Protein AF-A0A7V4CTG5-F1 (afdb_monomer)

Solvent-accessible surface area (backbone atoms only — not comparable to full-atom values): 8993 Å² total; per-residue (Å²): 130,54,73,69,55,52,51,54,47,40,50,54,53,16,29,73,68,69,75,34,56,62,61,42,52,59,54,33,51,77,73,76,38,92,49,80,84,75,47,52,73,68,54,47,53,51,49,41,56,51,53,52,50,50,43,54,49,50,53,53,48,51,50,53,45,47,56,64,78,38,73,75,51,57,50,43,46,73,67,56,54,50,50,51,48,44,46,39,45,70,71,64,61,44,53,63,57,56,52,41,51,52,48,39,72,73,41,55,76,57,54,81,78,49,54,73,66,45,60,78,67,37,44,54,71,60,53,53,68,68,31,28,40,66,53,47,50,52,51,47,52,53,52,51,52,52,49,56,53,53,52,55,51,52,54,56,66,73,78,105

Foldseek 3Di:
DDLVVLQVLLQVLCCVQPVGCPLVCVLCVVVVHRGSVPDDPVSSVVSNVVSVVVSVVSVVVVVVVCCVVPVVQQAADPVLVVLLCCLQCPVVVHDLLR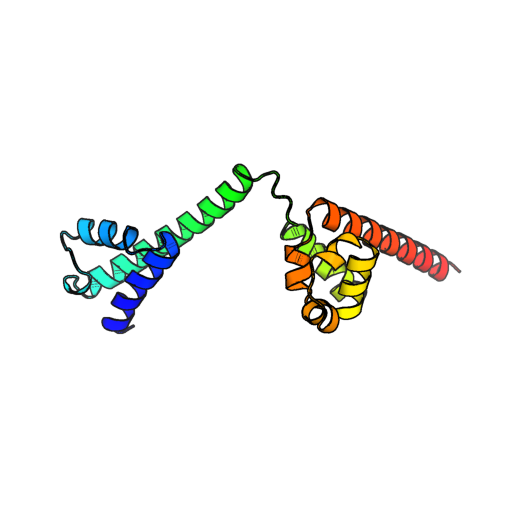SLVLLCVQVVVLVVVDDPVCNVVSVVVVSRRSHTNVSSVSSSVVSVVVVVVVVVVVVVVVVD

Structure (mmCIF, N/CA/C/O backbone):
data_AF-A0A7V4CTG5-F1
#
_entry.id   AF-A0A7V4CTG5-F1
#
loop_
_atom_site.group_PDB
_atom_site.id
_atom_site.type_symbol
_atom_site.label_atom_id
_atom_site.label_alt_id
_atom_site.label_comp_id
_atom_site.label_asym_id
_atom_site.label_entity_id
_atom_site.label_seq_id
_atom_site.pdbx_PDB_ins_code
_atom_site.Cartn_x
_atom_site.Cartn_y
_atom_site.Cartn_z
_atom_site.occupancy
_atom_site.B_iso_or_equiv
_atom_site.auth_seq_id
_atom_site.auth_comp_id
_atom_site.auth_asym_id
_atom_site.auth_atom_id
_atom_site.pdbx_PDB_model_num
ATOM 1 N N . MET A 1 1 ? 0.719 7.060 32.313 1.00 67.12 1 MET A N 1
ATOM 2 C CA . MET A 1 1 ? -0.578 7.492 31.746 1.00 67.12 1 MET A CA 1
ATOM 3 C C . MET A 1 1 ? -1.505 7.846 32.893 1.00 67.12 1 MET A C 1
ATOM 5 O O . MET A 1 1 ? -1.495 7.139 33.888 1.00 67.12 1 MET A O 1
ATOM 9 N N . THR A 1 2 ? -2.289 8.912 32.772 1.00 84.88 2 THR A N 1
ATOM 10 C CA . THR A 1 2 ? -3.343 9.251 33.737 1.00 84.88 2 THR A CA 1
ATOM 11 C C . THR A 1 2 ? -4.587 8.392 33.505 1.00 84.88 2 THR A C 1
ATOM 13 O O . THR A 1 2 ? -4.798 7.874 32.407 1.00 84.88 2 THR A O 1
ATOM 16 N N . ARG A 1 3 ? -5.462 8.273 34.510 1.00 81.88 3 ARG A N 1
ATOM 17 C CA . ARG A 1 3 ? -6.706 7.490 34.414 1.00 81.88 3 ARG A CA 1
ATOM 18 C C . ARG A 1 3 ? -7.575 7.877 33.214 1.00 81.88 3 ARG A C 1
ATOM 20 O O . ARG A 1 3 ? -8.081 7.018 32.494 1.00 81.88 3 ARG A O 1
ATOM 27 N N . LYS A 1 4 ? -7.676 9.183 32.952 1.00 83.75 4 LYS A N 1
ATOM 28 C CA . LYS A 1 4 ? -8.377 9.741 31.789 1.00 83.75 4 LYS A CA 1
ATOM 29 C C . LYS A 1 4 ? -7.743 9.288 30.469 1.00 83.75 4 LYS A C 1
ATOM 31 O O . LYS A 1 4 ? -8.467 8.922 29.551 1.00 83.75 4 LYS A O 1
ATOM 36 N N . GLN A 1 5 ? -6.409 9.255 30.391 1.00 85.69 5 GLN A N 1
ATOM 37 C CA . GLN A 1 5 ? -5.690 8.768 29.209 1.00 85.69 5 GLN A CA 1
ATOM 38 C C . GLN A 1 5 ? -5.926 7.273 28.966 1.00 85.69 5 GLN A C 1
ATOM 40 O O . GLN A 1 5 ? -6.135 6.890 27.820 1.00 85.69 5 GLN A O 1
ATOM 45 N N . ILE A 1 6 ? -5.944 6.447 30.020 1.00 85.25 6 ILE A N 1
ATOM 46 C CA . ILE A 1 6 ? -6.216 5.002 29.904 1.00 85.25 6 ILE A CA 1
ATOM 47 C C . ILE A 1 6 ? -7.643 4.765 29.402 1.00 85.25 6 ILE A C 1
ATOM 49 O O . ILE A 1 6 ? -7.841 3.996 28.466 1.00 85.25 6 ILE A O 1
ATOM 53 N N . ASN A 1 7 ? -8.631 5.476 29.952 1.00 87.75 7 ASN A N 1
ATOM 54 C CA . ASN A 1 7 ? -10.013 5.377 29.480 1.00 87.75 7 ASN A CA 1
ATOM 55 C C . ASN A 1 7 ? -10.145 5.769 28.009 1.00 87.75 7 ASN A C 1
ATOM 57 O O . ASN A 1 7 ? -10.718 5.018 27.226 1.00 87.75 7 ASN A O 1
ATOM 61 N N . SER A 1 8 ? -9.573 6.904 27.602 1.00 88.88 8 SER A N 1
ATOM 62 C CA . SER A 1 8 ? -9.591 7.296 26.191 1.00 88.88 8 SER A CA 1
ATOM 63 C C . SER A 1 8 ? -8.881 6.273 25.299 1.00 88.88 8 SER A C 1
ATOM 65 O O . SER A 1 8 ? -9.372 5.977 24.214 1.00 88.88 8 SER A O 1
ATOM 67 N N . ALA A 1 9 ? -7.764 5.698 25.753 1.00 88.69 9 ALA A N 1
ATOM 68 C CA . ALA A 1 9 ? -7.038 4.677 25.003 1.00 88.69 9 ALA A CA 1
ATOM 69 C C . ALA A 1 9 ? -7.874 3.404 24.793 1.00 88.69 9 ALA A C 1
ATOM 71 O O . ALA A 1 9 ? -7.898 2.885 23.679 1.00 88.69 9 ALA A O 1
ATOM 72 N N . LEU A 1 10 ? -8.611 2.950 25.813 1.00 90.81 10 LEU A N 1
ATOM 73 C CA . LEU A 1 10 ? -9.509 1.793 25.722 1.00 90.81 10 LEU A CA 1
ATOM 74 C C . LEU A 1 10 ? -10.553 1.960 24.606 1.00 90.81 10 LEU A C 1
ATOM 76 O O . LEU A 1 10 ? -10.679 1.087 23.746 1.00 90.81 10 LEU A O 1
ATOM 80 N N . HIS A 1 11 ? -11.244 3.102 24.573 1.00 90.38 11 HIS A N 1
ATOM 81 C CA . HIS A 1 11 ? -12.225 3.405 23.523 1.00 90.38 11 HIS A CA 1
ATOM 82 C C . HIS A 1 11 ? -11.565 3.499 22.140 1.00 90.38 11 HIS A C 1
ATOM 84 O O . HIS A 1 11 ? -12.024 2.892 21.175 1.00 90.38 11 HIS A O 1
ATOM 90 N N . VAL A 1 12 ? -10.430 4.200 22.035 1.00 89.75 12 VAL A N 1
ATOM 91 C CA . VAL A 1 12 ? -9.706 4.355 20.762 1.00 89.75 12 VAL A CA 1
ATOM 92 C C . VAL A 1 12 ? -9.265 3.008 20.189 1.00 89.75 12 VAL A C 1
ATOM 94 O O . VAL A 1 12 ? -9.372 2.795 18.981 1.00 89.75 12 VAL A O 1
ATOM 97 N N . VAL A 1 13 ? -8.750 2.103 21.020 1.00 88.00 13 VAL A N 1
ATOM 98 C CA . VAL A 1 13 ? -8.307 0.778 20.568 1.00 88.00 13 VAL A CA 1
ATOM 99 C C . VAL A 1 13 ? -9.504 -0.072 20.137 1.00 88.00 13 VAL A C 1
ATOM 101 O O . VAL A 1 13 ? -9.434 -0.686 19.074 1.00 88.00 13 VAL A O 1
ATOM 104 N N . SER A 1 14 ? -10.623 -0.042 20.870 1.00 86.69 14 SER A N 1
ATOM 105 C CA . SER A 1 14 ? -11.844 -0.755 20.466 1.00 86.69 14 SER A CA 1
ATOM 106 C C . SER A 1 14 ? -12.379 -0.268 19.122 1.00 86.69 14 SER A C 1
ATOM 108 O O . SER A 1 14 ? -12.617 -1.077 18.225 1.00 86.69 14 SER A O 1
ATOM 110 N N . ILE A 1 15 ? -12.469 1.050 18.930 1.00 87.44 15 ILE A N 1
ATOM 111 C CA . ILE A 1 15 ? -12.929 1.639 17.666 1.00 87.44 15 ILE A CA 1
ATOM 112 C C . ILE A 1 15 ? -11.993 1.249 16.517 1.00 87.44 15 ILE A C 1
ATOM 114 O O . ILE A 1 15 ? -12.451 0.916 15.428 1.00 87.44 15 ILE A O 1
ATOM 118 N N . LYS A 1 16 ? -10.675 1.221 16.743 1.00 83.81 16 LYS A N 1
ATOM 119 C CA . LYS A 1 16 ? -9.715 0.753 15.728 1.00 83.81 16 LYS A CA 1
ATOM 120 C C . LYS A 1 16 ? -9.873 -0.728 15.378 1.00 83.81 16 LYS A C 1
ATOM 122 O O . LYS A 1 16 ? -9.513 -1.117 14.271 1.00 83.81 16 LYS A O 1
ATOM 127 N N . MET A 1 17 ? -10.366 -1.547 16.305 1.00 83.00 17 MET A N 1
ATOM 128 C CA . MET A 1 17 ? -10.598 -2.977 16.093 1.00 83.00 17 MET A CA 1
ATOM 129 C C . MET A 1 17 ? -11.907 -3.261 15.356 1.00 83.00 17 MET A C 1
ATOM 131 O O . MET A 1 17 ? -11.902 -4.033 14.400 1.00 83.00 17 MET A O 1
ATOM 135 N N . CYS A 1 18 ? -13.011 -2.677 15.825 1.00 83.12 18 CYS A N 1
ATOM 136 C CA . CYS A 1 18 ? -14.372 -3.067 15.443 1.00 83.12 18 CYS A CA 1
ATOM 137 C C . CYS A 1 18 ? -15.176 -1.943 14.774 1.00 83.12 18 CYS A C 1
ATOM 139 O O . CYS A 1 18 ? -16.290 -2.182 14.327 1.00 83.12 18 CYS A O 1
ATOM 141 N N . GLY A 1 19 ? -14.636 -0.723 14.70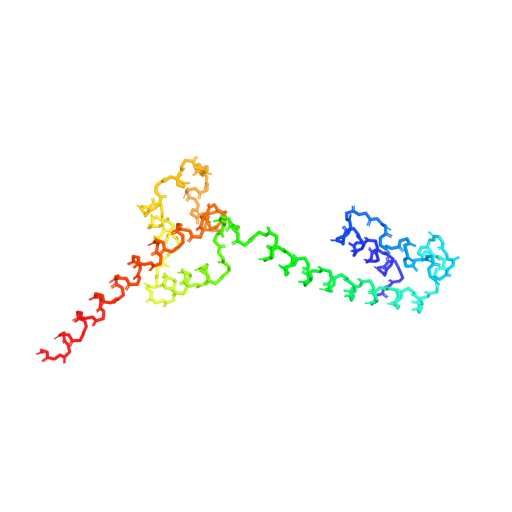5 1.00 83.94 19 GLY A N 1
ATOM 142 C CA . GLY A 1 19 ? -15.369 0.477 14.291 1.00 83.94 19 GLY A CA 1
ATOM 143 C C . GLY A 1 19 ? -16.214 1.099 15.408 1.00 83.94 19 GLY A C 1
ATOM 144 O O . GLY A 1 19 ? -16.716 2.206 15.241 1.00 83.94 19 GLY A O 1
ATOM 145 N N . ASP A 1 20 ? -16.335 0.423 16.553 1.00 89.25 20 ASP A N 1
ATOM 146 C CA . ASP A 1 20 ? -17.141 0.834 17.699 1.00 89.25 20 ASP A CA 1
ATOM 147 C C . ASP A 1 20 ? -16.583 0.299 19.043 1.00 89.25 20 ASP A C 1
ATOM 149 O O . ASP A 1 20 ? -15.494 -0.279 19.126 1.00 89.25 20 ASP A O 1
ATOM 153 N N . ASP A 1 21 ? -17.348 0.480 20.122 1.00 88.69 21 ASP A N 1
ATOM 154 C CA . ASP A 1 21 ? -17.005 0.022 21.476 1.00 88.69 21 ASP A CA 1
ATOM 155 C C . ASP A 1 21 ? -17.356 -1.454 21.760 1.00 88.69 21 ASP A C 1
ATOM 157 O O . ASP A 1 21 ? -17.370 -1.879 22.915 1.00 88.69 21 ASP A O 1
ATOM 161 N N . THR A 1 22 ? -17.664 -2.272 20.753 1.00 89.00 22 THR A N 1
ATOM 162 C CA . THR A 1 22 ? -18.110 -3.659 20.971 1.00 89.00 22 THR A CA 1
ATOM 163 C C . THR A 1 22 ? -17.029 -4.528 21.620 1.00 89.00 22 THR A C 1
ATOM 165 O O . THR A 1 22 ? -17.321 -5.251 22.576 1.00 89.00 22 THR A O 1
ATOM 168 N N . ALA A 1 23 ? -15.769 -4.414 21.187 1.00 87.00 23 ALA A N 1
ATOM 169 C CA . ALA A 1 23 ? -14.661 -5.144 21.810 1.00 87.00 23 ALA A CA 1
ATOM 170 C C . ALA A 1 23 ? -14.439 -4.712 23.268 1.00 87.00 23 ALA A C 1
ATOM 172 O O . ALA A 1 23 ? -14.254 -5.554 24.150 1.00 87.00 23 ALA A O 1
ATOM 173 N N . LEU A 1 24 ? -14.524 -3.407 23.541 1.00 90.88 24 LEU A N 1
ATOM 174 C CA . LEU A 1 24 ? -14.434 -2.875 24.897 1.00 90.88 24 LEU A CA 1
ATOM 175 C C . LEU A 1 24 ? -15.598 -3.337 25.780 1.00 90.88 24 LEU A C 1
ATOM 177 O O . LEU A 1 24 ? -15.364 -3.737 26.916 1.00 90.88 24 LEU A O 1
ATOM 181 N N . ARG A 1 25 ? -16.836 -3.350 25.275 1.00 89.69 25 ARG A N 1
ATOM 182 C CA . ARG A 1 25 ? -18.003 -3.865 26.012 1.00 89.69 25 ARG A CA 1
ATOM 183 C C . ARG A 1 25 ? -17.824 -5.324 26.420 1.00 89.69 25 ARG A C 1
ATOM 185 O O . ARG A 1 25 ? -18.080 -5.666 27.572 1.00 89.69 25 ARG A O 1
ATOM 192 N N . GLY A 1 26 ? -17.320 -6.161 25.513 1.00 88.12 26 GLY A N 1
ATOM 193 C CA . GLY A 1 26 ? -16.985 -7.551 25.829 1.00 88.12 26 GLY A CA 1
ATOM 194 C C . GLY A 1 26 ? -15.935 -7.659 26.938 1.00 88.12 26 GLY A C 1
ATOM 195 O O . GLY A 1 26 ? -16.059 -8.490 27.835 1.00 88.12 26 GLY A O 1
ATOM 196 N N . MET A 1 27 ? -14.931 -6.780 26.928 1.00 88.94 27 MET A N 1
ATOM 197 C CA . MET A 1 27 ? -13.918 -6.722 27.981 1.00 88.94 27 MET A CA 1
ATOM 198 C C . MET A 1 27 ? -14.478 -6.246 29.323 1.00 88.94 27 MET A C 1
ATOM 200 O O . MET A 1 27 ? -14.192 -6.862 30.344 1.00 88.94 27 MET A O 1
ATOM 204 N N . LEU A 1 28 ? -15.307 -5.203 29.337 1.00 90.56 28 LEU A N 1
ATOM 205 C CA . LEU A 1 28 ? -15.958 -4.696 30.548 1.00 90.56 28 LEU A CA 1
ATOM 206 C C . LEU A 1 28 ? -16.864 -5.753 31.190 1.00 90.56 28 LEU A C 1
ATOM 208 O O . LEU A 1 28 ? -16.832 -5.932 32.408 1.00 90.56 28 LEU A O 1
ATOM 212 N N . SER A 1 29 ? -17.572 -6.535 30.370 1.00 90.44 29 SER A N 1
ATOM 213 C CA . SER A 1 29 ? -18.403 -7.643 30.844 1.00 90.44 29 SER A CA 1
ATOM 214 C C . SER A 1 29 ? -17.604 -8.716 31.591 1.00 90.44 29 SER A C 1
ATOM 216 O O . SER A 1 29 ? -18.137 -9.282 32.542 1.00 90.44 29 SER A O 1
ATOM 218 N N . LYS A 1 30 ? -16.330 -8.968 31.243 1.00 89.50 30 LYS A N 1
ATOM 219 C CA . LYS A 1 30 ? -15.463 -9.900 31.999 1.00 89.50 30 LYS A CA 1
ATOM 220 C C . LYS A 1 30 ? -15.190 -9.432 33.426 1.00 89.50 30 LYS A C 1
ATOM 222 O O . LYS A 1 30 ? -14.952 -10.254 34.303 1.00 89.50 30 LYS A O 1
ATOM 227 N N . TYR A 1 31 ? -15.214 -8.122 33.643 1.00 87.06 31 TYR A N 1
ATOM 228 C CA . TYR A 1 31 ? -15.065 -7.503 34.956 1.00 87.06 31 TYR A CA 1
ATOM 229 C C . TYR A 1 31 ? -16.420 -7.241 35.634 1.00 87.06 31 TYR A C 1
ATOM 231 O O . TYR A 1 31 ? -16.452 -6.657 36.712 1.00 87.06 31 TYR A O 1
ATOM 239 N N . GLY A 1 32 ? -17.539 -7.653 35.022 1.00 90.38 32 GLY A N 1
ATOM 240 C CA . GLY A 1 32 ? -18.885 -7.442 35.562 1.00 90.38 32 GLY A CA 1
ATOM 241 C C . GLY A 1 32 ? -19.334 -5.978 35.576 1.00 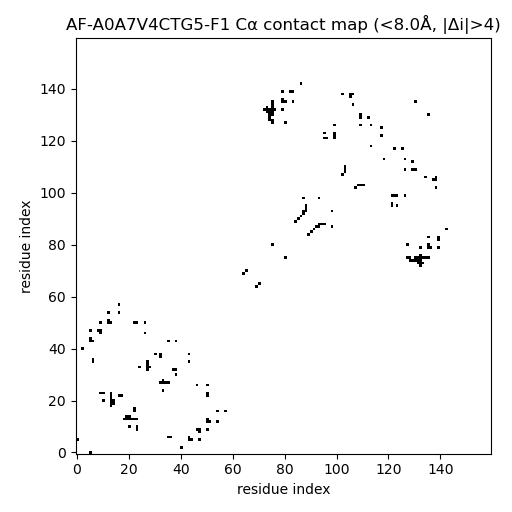90.38 32 GLY A C 1
ATOM 242 O O . GLY A 1 32 ? -20.265 -5.635 36.299 1.00 90.38 32 GLY A O 1
ATOM 243 N N . VAL A 1 33 ? -18.684 -5.107 34.798 1.00 90.69 33 VAL A N 1
ATOM 244 C CA . VAL A 1 33 ? -18.984 -3.669 34.754 1.00 90.69 33 VAL A CA 1
ATOM 245 C C . VAL A 1 33 ? -19.526 -3.254 33.390 1.00 90.69 33 VAL A C 1
ATOM 247 O O . VAL A 1 33 ? -19.318 -3.930 32.385 1.00 90.69 33 VAL A O 1
ATOM 250 N N . GLN A 1 34 ? -20.215 -2.113 33.345 1.00 86.75 34 GLN A N 1
ATOM 251 C CA . GLN A 1 34 ? -20.778 -1.561 32.107 1.00 86.75 34 GLN A CA 1
ATOM 252 C C . GLN A 1 34 ? -20.005 -0.345 31.591 1.00 86.75 34 GLN A C 1
ATOM 254 O O . GLN A 1 34 ? -20.151 0.033 30.431 1.00 86.75 34 GLN A O 1
ATOM 259 N N . SER A 1 35 ? -19.168 0.262 32.434 1.00 89.31 35 SER A N 1
ATOM 260 C CA . SER A 1 35 ? -18.404 1.461 32.100 1.00 89.31 35 SER A CA 1
ATOM 261 C C . SER A 1 35 ? -16.942 1.332 32.504 1.00 89.31 35 SER A C 1
ATOM 263 O O . SER A 1 35 ? -16.608 0.787 33.557 1.00 89.31 35 SER A O 1
ATOM 265 N N . THR A 1 36 ? -16.057 1.920 31.697 1.00 86.75 36 THR A N 1
ATOM 266 C CA . THR A 1 36 ? -14.623 2.027 31.999 1.00 86.75 36 THR A CA 1
ATOM 267 C C . THR A 1 36 ? -14.354 2.805 33.285 1.00 86.75 36 THR A C 1
ATOM 269 O O . THR A 1 36 ? -13.327 2.576 33.920 1.00 86.75 36 THR A O 1
ATOM 272 N N . LEU A 1 37 ? -15.277 3.679 33.707 1.00 88.25 37 LEU A N 1
ATOM 273 C CA . LEU A 1 37 ? -15.195 4.442 34.957 1.00 88.25 37 LEU A CA 1
ATOM 274 C C . LEU A 1 37 ? -15.338 3.571 36.209 1.00 88.25 37 LEU A C 1
ATOM 276 O O . LEU A 1 37 ? -14.876 3.971 37.270 1.00 88.25 37 LEU A O 1
ATOM 280 N N . GLN A 1 38 ? -15.954 2.394 36.085 1.00 87.81 38 GLN A N 1
ATOM 281 C CA . GLN A 1 38 ? -16.171 1.468 37.200 1.00 87.81 38 GLN A CA 1
ATOM 282 C C . GLN A 1 38 ? -14.974 0.538 37.439 1.00 87.81 38 GLN A C 1
ATOM 284 O O . GLN A 1 38 ? -14.960 -0.197 38.420 1.00 87.81 38 GLN A O 1
ATOM 289 N N . LEU A 1 39 ? -13.978 0.553 36.548 1.00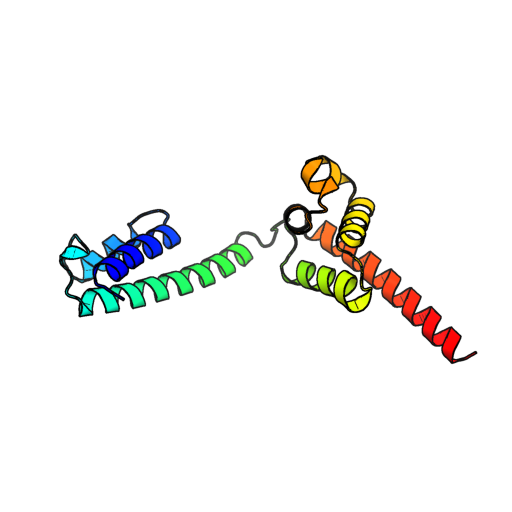 89.75 39 LEU A N 1
ATOM 290 C CA . LEU A 1 39 ? -12.749 -0.215 36.728 1.00 89.75 39 LEU A CA 1
ATOM 291 C C . LEU A 1 39 ? -11.841 0.449 37.771 1.00 89.75 39 LEU A C 1
ATOM 293 O O . LEU A 1 39 ? -11.743 1.678 37.832 1.00 89.75 39 LEU A O 1
ATOM 297 N N . THR A 1 40 ? -11.099 -0.355 38.527 1.00 90.38 40 THR A N 1
ATOM 298 C CA . THR A 1 40 ? -9.930 0.145 39.260 1.00 90.38 40 THR A CA 1
ATOM 299 C C . THR A 1 40 ? -8.807 0.508 38.285 1.00 90.38 40 THR A C 1
ATOM 301 O O . THR A 1 40 ? -8.811 0.100 37.119 1.00 90.38 40 THR A O 1
ATOM 304 N N . ASP A 1 41 ? -7.822 1.275 38.746 1.00 86.31 41 ASP A N 1
ATOM 305 C CA . ASP A 1 41 ? -6.686 1.682 37.910 1.00 86.31 41 ASP A CA 1
ATOM 306 C C . ASP A 1 41 ? -5.895 0.471 37.387 1.00 86.31 41 ASP A C 1
ATOM 308 O O . ASP A 1 41 ? -5.530 0.418 36.209 1.00 86.31 41 ASP A O 1
ATOM 312 N N . GLU A 1 42 ? -5.716 -0.544 38.232 1.00 88.62 42 GLU A N 1
ATOM 313 C CA . GLU A 1 42 ? -5.067 -1.812 37.886 1.00 88.62 42 GLU A CA 1
ATOM 314 C C . GLU A 1 42 ? -5.866 -2.593 36.837 1.00 88.62 42 GLU A C 1
ATOM 316 O O . GLU A 1 42 ? -5.311 -3.053 35.835 1.00 88.62 42 GLU A O 1
ATOM 321 N N . GLN A 1 43 ? -7.187 -2.699 37.021 1.00 89.69 43 GLN A N 1
ATOM 322 C CA . GLN A 1 43 ? -8.074 -3.372 36.071 1.00 89.69 43 GLN A CA 1
ATOM 323 C C . GLN A 1 43 ? -8.088 -2.662 34.718 1.00 89.69 43 GLN A C 1
ATOM 325 O O . GLN A 1 43 ? -8.068 -3.313 33.675 1.00 89.69 43 GLN A O 1
ATOM 330 N N . ALA A 1 44 ? -8.085 -1.330 34.711 1.00 87.81 44 ALA A N 1
ATOM 331 C CA . ALA A 1 44 ? -8.073 -0.549 33.484 1.00 87.81 44 ALA A CA 1
ATOM 332 C C . ALA A 1 44 ? -6.756 -0.686 32.713 1.00 87.81 44 ALA A C 1
ATOM 334 O O . ALA A 1 44 ? -6.780 -0.836 31.491 1.00 87.81 44 ALA A O 1
ATOM 335 N N . ALA A 1 45 ? -5.618 -0.679 33.412 1.00 88.31 45 ALA A N 1
ATOM 336 C CA . ALA A 1 45 ? -4.315 -0.916 32.800 1.00 88.31 45 ALA A CA 1
ATOM 337 C C . ALA A 1 45 ? -4.229 -2.327 32.197 1.00 88.31 45 ALA A C 1
ATOM 339 O O . ALA A 1 45 ? -3.812 -2.487 31.048 1.00 88.31 45 ALA A O 1
ATOM 340 N N . LYS A 1 46 ? -4.693 -3.345 32.932 1.00 91.31 46 LYS A N 1
ATOM 341 C CA . LYS A 1 46 ? -4.746 -4.729 32.447 1.00 91.31 46 LYS A CA 1
ATOM 342 C C . LYS A 1 46 ? -5.672 -4.876 31.238 1.00 91.31 46 LYS A C 1
ATOM 344 O O . LYS A 1 46 ? -5.287 -5.478 30.239 1.00 91.31 46 LYS A O 1
ATOM 349 N N . CYS A 1 47 ? -6.856 -4.270 31.299 1.00 90.56 47 CYS A N 1
ATOM 350 C CA . CYS A 1 47 ? -7.815 -4.251 30.199 1.00 90.56 47 CYS A CA 1
ATOM 351 C C . CYS A 1 47 ? -7.203 -3.637 28.933 1.00 90.56 47 CYS A C 1
ATOM 353 O O . CYS A 1 47 ? -7.357 -4.200 27.853 1.00 90.56 47 CYS A O 1
ATOM 355 N N . LEU A 1 48 ? -6.450 -2.538 29.061 1.00 89.88 48 LEU A N 1
ATOM 356 C CA . LEU A 1 48 ? -5.798 -1.890 27.923 1.00 89.88 48 LEU A CA 1
ATOM 357 C C . LEU A 1 48 ? -4.748 -2.799 27.277 1.00 89.88 48 LEU A C 1
ATOM 359 O O . LEU A 1 48 ? -4.761 -2.960 26.060 1.00 89.88 48 LEU A O 1
ATOM 363 N N . LEU A 1 49 ? -3.887 -3.429 28.080 1.00 91.62 49 LEU A N 1
ATOM 364 C CA . LEU A 1 49 ? -2.866 -4.352 27.575 1.00 91.62 49 LEU A CA 1
ATOM 365 C C . LEU A 1 49 ? -3.481 -5.552 26.846 1.00 91.62 49 LEU A C 1
ATOM 367 O O . LEU A 1 49 ? -3.002 -5.940 25.780 1.00 91.62 49 LEU A O 1
ATOM 371 N N . GLU A 1 50 ? -4.552 -6.123 27.396 1.00 91.19 50 GLU A N 1
ATOM 372 C CA . GLU A 1 50 ? -5.275 -7.225 26.759 1.00 91.19 50 GLU A CA 1
ATOM 373 C C . GLU A 1 50 ? -5.938 -6.781 25.450 1.00 91.19 50 GLU A C 1
ATOM 375 O O . GLU A 1 50 ? -5.818 -7.468 24.435 1.00 91.19 50 GLU A O 1
ATOM 380 N N . LEU A 1 51 ? -6.588 -5.615 25.435 1.00 88.94 51 LEU A N 1
ATOM 381 C CA . LEU A 1 51 ? -7.246 -5.078 24.244 1.00 88.94 51 LEU A CA 1
ATOM 382 C C . LEU A 1 51 ? -6.230 -4.780 23.127 1.00 88.94 51 LEU A C 1
ATOM 384 O O . LEU A 1 51 ? -6.471 -5.103 21.964 1.00 88.94 51 LEU A O 1
ATOM 388 N N . GLU A 1 52 ? -5.061 -4.231 23.469 1.00 90.81 52 GLU A N 1
ATOM 389 C CA . GLU A 1 52 ? -3.958 -4.020 22.526 1.00 90.81 52 GLU A CA 1
ATOM 390 C C . GLU A 1 52 ? -3.392 -5.333 21.977 1.00 90.81 52 GLU A C 1
ATOM 392 O O . GLU A 1 52 ? -3.062 -5.417 20.789 1.00 90.81 52 GLU A O 1
ATOM 397 N N . ASP A 1 53 ? -3.278 -6.370 22.808 1.00 90.94 53 ASP A N 1
ATOM 398 C CA . ASP A 1 53 ? -2.818 -7.681 22.357 1.00 90.94 53 ASP A CA 1
ATOM 399 C C . ASP A 1 53 ? -3.809 -8.330 21.385 1.00 90.94 53 ASP A C 1
ATOM 401 O O . ASP A 1 53 ? -3.411 -8.819 20.321 1.00 90.94 53 ASP A O 1
ATOM 405 N N . ILE A 1 54 ? -5.108 -8.256 21.693 1.00 87.44 54 ILE A N 1
ATOM 406 C CA . ILE A 1 54 ? -6.162 -8.722 20.790 1.00 87.44 54 ILE A CA 1
ATOM 407 C C . ILE A 1 54 ? -6.116 -7.913 19.492 1.00 87.44 54 ILE A C 1
ATOM 409 O O . ILE A 1 54 ? -6.114 -8.512 18.421 1.00 87.44 54 ILE A O 1
ATOM 413 N N . TYR A 1 55 ? -5.986 -6.584 19.544 1.00 87.62 55 TYR A N 1
ATOM 414 C CA . TYR A 1 55 ? -5.851 -5.756 18.342 1.00 87.62 55 TYR A CA 1
ATOM 415 C C . TYR A 1 55 ? -4.670 -6.189 17.467 1.00 87.62 55 TYR A C 1
ATOM 417 O O . TYR A 1 55 ? -4.826 -6.355 16.255 1.00 87.62 55 TYR A O 1
ATOM 425 N N . ARG A 1 56 ? -3.491 -6.427 18.058 1.00 87.38 56 ARG A N 1
ATOM 426 C CA . ARG A 1 56 ? -2.309 -6.906 17.319 1.00 87.38 56 ARG A CA 1
ATOM 427 C C . ARG A 1 56 ? -2.555 -8.265 16.668 1.00 87.38 56 ARG A C 1
ATOM 429 O O . ARG A 1 56 ? -2.194 -8.454 15.502 1.00 87.38 56 ARG A O 1
ATOM 436 N N . LYS A 1 57 ? -3.183 -9.199 17.386 1.00 87.06 57 LYS A N 1
ATOM 437 C CA . LYS A 1 57 ? -3.558 -10.516 16.852 1.00 87.06 57 LYS A CA 1
ATOM 438 C C . LYS A 1 57 ? -4.569 -10.382 15.716 1.00 87.06 57 LYS A C 1
ATOM 440 O O . LYS A 1 57 ? -4.332 -10.940 14.649 1.00 87.06 57 LYS A O 1
ATOM 445 N N . THR A 1 58 ? -5.615 -9.578 15.889 1.00 82.88 58 THR A N 1
ATOM 446 C CA . THR A 1 58 ? -6.628 -9.302 14.863 1.00 82.88 58 THR A CA 1
ATOM 447 C C . THR A 1 58 ? -6.016 -8.656 13.626 1.00 82.88 58 THR A C 1
ATOM 449 O O . THR A 1 58 ? -6.330 -9.077 12.522 1.00 82.88 58 THR A O 1
ATOM 452 N N . LEU A 1 59 ? -5.081 -7.711 13.761 1.00 83.31 59 LEU A N 1
ATOM 453 C CA . LEU A 1 59 ? -4.351 -7.146 12.619 1.00 83.31 59 LEU A CA 1
ATOM 454 C C . LEU A 1 59 ? -3.542 -8.204 11.863 1.00 83.31 59 LEU A C 1
ATOM 456 O O . LEU A 1 59 ? -3.543 -8.224 10.633 1.00 83.31 59 LEU A O 1
ATOM 460 N N . SER A 1 60 ? -2.840 -9.077 12.588 1.00 80.81 60 SER A N 1
ATOM 461 C CA . SER A 1 60 ? -2.062 -10.166 11.991 1.00 80.81 60 SER A CA 1
ATOM 462 C C . SER A 1 60 ? -2.967 -11.161 11.263 1.00 80.81 60 SER A C 1
ATOM 464 O O . SER A 1 60 ? -2.691 -11.531 10.121 1.00 80.81 60 SER A O 1
ATOM 466 N N . THR A 1 61 ? -4.087 -11.535 11.882 1.00 80.69 61 THR A N 1
ATOM 467 C CA . THR A 1 61 ? -5.099 -12.406 11.283 1.00 80.69 61 THR A CA 1
ATOM 468 C C . THR A 1 61 ? -5.750 -11.742 10.082 1.00 80.69 61 THR A C 1
ATOM 470 O O . THR A 1 61 ? -5.754 -12.349 9.028 1.00 80.69 61 THR A O 1
ATOM 473 N N . ASN A 1 62 ? -6.196 -10.489 10.167 1.00 74.81 62 ASN A N 1
ATOM 474 C CA . ASN A 1 62 ? -6.781 -9.754 9.042 1.00 74.81 62 ASN A CA 1
ATOM 475 C C . ASN A 1 62 ? -5.801 -9.614 7.881 1.00 74.81 62 ASN A C 1
ATOM 477 O O . ASN A 1 62 ? -6.207 -9.691 6.729 1.00 74.81 62 ASN A O 1
ATOM 481 N N . LYS A 1 63 ? -4.505 -9.464 8.162 1.00 72.00 63 LYS A N 1
ATOM 482 C CA . LYS A 1 63 ? -3.478 -9.484 7.123 1.00 72.00 63 LYS A CA 1
ATOM 483 C C . LYS A 1 63 ? -3.421 -10.852 6.434 1.00 72.00 63 LYS A C 1
ATOM 485 O O . LYS A 1 63 ? -3.516 -10.900 5.213 1.00 72.00 63 LYS A O 1
ATOM 490 N N . LYS A 1 64 ? -3.342 -11.948 7.195 1.00 71.81 64 LYS A N 1
ATOM 491 C CA . LYS A 1 64 ? -3.353 -13.318 6.647 1.00 71.81 64 LYS A CA 1
ATOM 492 C C . LYS A 1 64 ? -4.654 -13.632 5.907 1.00 71.81 64 LYS A C 1
ATOM 494 O O . LYS A 1 64 ? -4.629 -14.204 4.833 1.00 71.81 64 LYS A O 1
ATOM 499 N N . VAL A 1 65 ? -5.787 -13.215 6.456 1.00 66.19 65 VAL A N 1
ATOM 500 C CA . VAL A 1 65 ? -7.111 -13.358 5.856 1.00 66.19 65 VAL A CA 1
ATOM 501 C C . VAL A 1 65 ? -7.202 -12.532 4.578 1.00 66.19 65 VAL A C 1
ATOM 503 O O . VAL A 1 65 ? -7.694 -13.051 3.596 1.00 66.19 65 VAL A O 1
ATOM 506 N N . SER A 1 66 ? -6.659 -11.313 4.517 1.00 59.25 66 SER A N 1
ATOM 507 C CA . SER A 1 66 ? -6.578 -10.555 3.257 1.00 59.25 66 SER A CA 1
ATOM 508 C C . SER A 1 66 ? -5.696 -11.250 2.216 1.00 59.25 66 SER A C 1
ATOM 510 O O . SER A 1 66 ? -5.996 -11.210 1.031 1.00 59.25 66 SER A O 1
ATOM 512 N N . GLU A 1 67 ? -4.642 -11.943 2.657 1.00 61.31 67 GLU A N 1
ATOM 513 C CA . GLU A 1 67 ? -3.778 -12.750 1.790 1.00 61.31 67 GLU A CA 1
ATOM 514 C C . GLU A 1 67 ? -4.4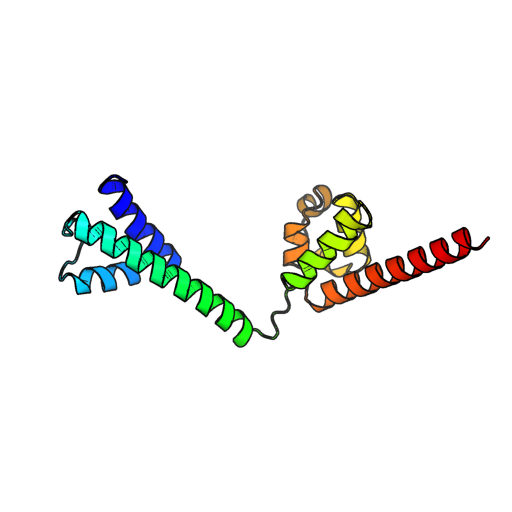80 -14.043 1.308 1.00 61.31 67 GLU A C 1
ATOM 516 O O . GLU A 1 67 ? -4.142 -14.540 0.237 1.00 61.31 67 GLU A O 1
ATOM 521 N N . ILE A 1 68 ? -5.460 -14.568 2.064 1.00 63.09 68 ILE A N 1
ATOM 522 C CA . ILE A 1 68 ? -6.217 -15.806 1.772 1.00 63.09 68 ILE A CA 1
ATOM 523 C C . ILE A 1 68 ? -7.528 -15.550 1.013 1.00 63.09 68 ILE A C 1
ATOM 525 O O . ILE A 1 68 ? -7.870 -16.323 0.126 1.00 63.09 68 ILE A O 1
ATOM 529 N N . ILE A 1 69 ? -8.283 -14.513 1.384 1.00 51.03 69 ILE A N 1
ATOM 530 C CA . ILE A 1 69 ? -9.570 -14.135 0.779 1.00 51.03 69 ILE A CA 1
ATOM 531 C C . ILE A 1 69 ? -9.339 -13.384 -0.532 1.00 51.03 69 ILE A C 1
ATOM 533 O O . ILE A 1 69 ? -10.152 -13.506 -1.443 1.00 51.03 69 ILE A O 1
ATOM 537 N N . ASP A 1 70 ? -8.225 -12.654 -0.656 1.00 49.47 70 ASP A N 1
ATOM 538 C CA . ASP A 1 70 ? -7.886 -11.914 -1.873 1.00 49.47 70 ASP A CA 1
ATOM 539 C C . ASP A 1 70 ? -6.497 -12.305 -2.434 1.00 49.47 70 ASP A C 1
ATOM 541 O O . ASP A 1 70 ? -5.600 -11.461 -2.586 1.00 49.47 70 ASP A O 1
ATOM 545 N N . PRO A 1 71 ? -6.274 -13.593 -2.779 1.00 51.66 71 PRO A N 1
ATOM 546 C CA . PRO A 1 71 ? -5.052 -14.027 -3.461 1.00 51.66 71 PRO A CA 1
ATOM 547 C C . PRO A 1 71 ? -4.926 -13.343 -4.837 1.00 51.66 71 PRO A C 1
ATOM 549 O O . PRO A 1 71 ? -3.814 -13.065 -5.306 1.00 51.66 71 PRO A O 1
ATOM 552 N N . ASP A 1 72 ? -6.070 -12.945 -5.400 1.00 50.44 72 ASP A N 1
ATOM 553 C CA . ASP A 1 72 ? -6.256 -12.163 -6.619 1.00 50.44 72 ASP A CA 1
ATOM 554 C C . ASP A 1 72 ? -6.260 -10.651 -6.410 1.00 50.44 72 ASP A C 1
ATOM 556 O O . ASP A 1 72 ? -6.558 -9.939 -7.372 1.00 50.44 72 ASP A O 1
ATOM 560 N N . SER A 1 73 ? -5.859 -10.151 -5.226 1.00 56.88 73 SER A N 1
ATOM 561 C CA . SER A 1 73 ? -5.696 -8.717 -4.971 1.00 56.88 73 SER A CA 1
ATOM 562 C C . SER A 1 73 ? -5.022 -8.109 -6.186 1.00 56.88 73 SER A C 1
ATOM 564 O O . SER A 1 73 ? -3.843 -8.375 -6.457 1.00 56.88 73 SER A O 1
ATOM 566 N N . LYS A 1 74 ? -5.809 -7.377 -6.989 1.00 63.72 74 LYS A N 1
ATOM 567 C CA . LYS A 1 74 ? -5.313 -6.851 -8.259 1.00 63.72 74 LYS A CA 1
ATOM 568 C C . LYS A 1 74 ? -4.162 -5.914 -7.972 1.00 63.72 74 LYS A C 1
ATOM 570 O O . LYS A 1 74 ? -3.339 -5.747 -8.845 1.00 63.72 74 LYS A O 1
ATOM 575 N N . GLN A 1 75 ? -4.080 -5.360 -6.766 1.00 78.75 75 GLN A N 1
ATOM 576 C CA . GLN A 1 75 ? -3.144 -4.343 -6.332 1.00 78.75 75 GLN A CA 1
ATOM 577 C C . GLN A 1 75 ? -1.714 -4.861 -6.132 1.00 78.75 75 GLN A C 1
ATOM 579 O O . GLN A 1 75 ? -1.466 -5.960 -5.635 1.00 78.75 75 GLN A O 1
ATOM 584 N N . MET A 1 76 ? -0.748 -4.017 -6.481 1.00 87.75 76 MET A N 1
ATOM 585 C CA . MET A 1 76 ? 0.676 -4.281 -6.311 1.00 87.75 76 MET A CA 1
ATOM 586 C C . MET A 1 76 ? 1.040 -4.697 -4.871 1.00 87.75 76 MET A C 1
ATOM 588 O O . MET A 1 76 ? 0.711 -4.029 -3.889 1.00 87.75 76 MET A O 1
ATOM 592 N N . THR A 1 77 ? 1.830 -5.763 -4.745 1.00 85.75 77 THR A N 1
ATOM 593 C CA . THR A 1 77 ? 2.306 -6.264 -3.448 1.00 85.75 77 THR A CA 1
ATOM 594 C C . THR A 1 77 ? 3.345 -5.338 -2.804 1.00 85.75 77 THR A C 1
ATOM 596 O O . THR A 1 77 ? 4.107 -4.631 -3.473 1.00 85.75 77 THR A O 1
ATOM 599 N N . ARG A 1 78 ? 3.482 -5.414 -1.470 1.00 84.00 78 ARG A N 1
ATOM 600 C CA . ARG A 1 78 ? 4.541 -4.694 -0.731 1.00 84.00 78 ARG A CA 1
ATOM 601 C C . ARG A 1 78 ? 5.946 -5.030 -1.243 1.00 84.00 78 ARG A C 1
ATOM 603 O O . ARG A 1 78 ? 6.798 -4.145 -1.304 1.00 84.00 78 ARG A O 1
ATOM 610 N N . ARG A 1 79 ? 6.178 -6.289 -1.635 1.00 85.12 79 ARG A N 1
ATOM 611 C CA . ARG A 1 79 ? 7.462 -6.758 -2.175 1.00 85.12 79 ARG A CA 1
ATOM 612 C C . ARG A 1 79 ? 7.774 -6.108 -3.525 1.00 85.12 79 ARG A C 1
ATOM 614 O O . ARG A 1 79 ? 8.880 -5.607 -3.703 1.00 85.12 79 ARG A O 1
ATOM 621 N N . GLN A 1 80 ? 6.807 -6.063 -4.443 1.00 89.88 80 GLN A N 1
ATOM 622 C CA . GLN A 1 80 ? 6.963 -5.392 -5.741 1.00 89.88 80 GLN A CA 1
ATOM 623 C C . GLN A 1 80 ? 7.241 -3.895 -5.570 1.00 89.88 80 GLN A C 1
ATOM 625 O O . GLN A 1 80 ? 8.190 -3.376 -6.156 1.00 89.88 80 GLN A O 1
ATOM 630 N N . ARG A 1 81 ? 6.499 -3.218 -4.684 1.00 91.50 81 ARG A N 1
ATOM 631 C CA . ARG A 1 81 ? 6.740 -1.804 -4.357 1.00 91.50 81 ARG A CA 1
ATOM 632 C C . ARG A 1 81 ? 8.157 -1.567 -3.831 1.00 91.50 81 ARG A C 1
ATOM 634 O O . ARG A 1 81 ? 8.821 -0.626 -4.260 1.00 91.50 81 ARG A O 1
ATOM 641 N N . ALA A 1 82 ? 8.627 -2.415 -2.916 1.00 89.81 82 ALA A N 1
ATOM 642 C CA . ALA A 1 82 ? 9.985 -2.327 -2.386 1.00 89.81 82 ALA A CA 1
ATOM 643 C C . ALA A 1 82 ? 11.043 -2.531 -3.484 1.00 89.81 82 ALA A C 1
ATOM 645 O O . ALA A 1 82 ? 12.034 -1.804 -3.513 1.00 89.81 82 ALA A O 1
ATOM 646 N N . MET A 1 83 ? 10.821 -3.465 -4.416 1.00 91.44 83 MET A N 1
ATOM 647 C CA . MET A 1 83 ? 11.723 -3.690 -5.551 1.00 91.44 83 MET A CA 1
ATOM 648 C C . MET A 1 83 ? 11.758 -2.506 -6.521 1.00 91.44 83 MET A C 1
ATOM 650 O O . MET A 1 83 ? 12.850 -2.103 -6.917 1.00 91.44 83 MET A O 1
ATOM 654 N N . LEU A 1 84 ? 10.609 -1.902 -6.843 1.00 93.06 84 LEU A N 1
ATOM 655 C CA . LEU A 1 84 ? 10.555 -0.698 -7.680 1.00 93.06 84 LEU A CA 1
ATOM 656 C C . LEU A 1 84 ? 11.366 0.437 -7.057 1.00 93.06 84 LEU A C 1
ATOM 658 O O . LEU A 1 84 ? 12.240 0.994 -7.714 1.00 93.06 84 LEU A O 1
ATOM 662 N N . ILE A 1 85 ? 11.140 0.721 -5.769 1.00 91.31 85 ILE A N 1
ATOM 663 C CA . ILE A 1 85 ? 11.899 1.744 -5.036 1.00 91.31 85 ILE A CA 1
ATOM 664 C C . ILE A 1 85 ? 13.391 1.403 -5.035 1.00 91.31 85 ILE A C 1
ATOM 666 O O . ILE A 1 85 ? 14.221 2.287 -5.240 1.00 91.31 85 ILE A O 1
ATOM 670 N N . LYS A 1 86 ? 13.746 0.129 -4.831 1.00 92.06 86 LYS A N 1
ATOM 671 C CA . LYS A 1 86 ? 15.142 -0.305 -4.815 1.00 92.06 86 LYS A CA 1
ATOM 672 C C . LYS A 1 86 ? 15.843 -0.039 -6.141 1.00 92.06 86 LYS A C 1
ATOM 674 O O . LYS A 1 86 ? 16.922 0.550 -6.143 1.00 92.06 86 LYS A O 1
ATOM 679 N N . LEU A 1 87 ? 15.232 -0.441 -7.249 1.00 90.94 87 LEU A N 1
ATOM 680 C CA . LEU A 1 87 ? 15.813 -0.261 -8.575 1.00 90.94 87 LEU A CA 1
ATOM 681 C C . LEU A 1 87 ? 15.890 1.217 -8.951 1.00 90.94 87 LEU A C 1
ATOM 683 O O . LEU A 1 87 ? 16.969 1.705 -9.276 1.00 90.94 87 LEU A O 1
ATOM 687 N N . THR A 1 88 ? 14.783 1.953 -8.855 1.00 92.75 88 THR A N 1
ATOM 688 C CA . THR A 1 88 ? 14.761 3.327 -9.362 1.00 92.75 88 THR A CA 1
ATOM 689 C C . THR A 1 88 ? 15.526 4.283 -8.457 1.00 92.75 88 THR A C 1
ATOM 691 O O . THR A 1 88 ? 16.371 5.025 -8.947 1.00 92.75 88 THR A O 1
ATOM 694 N N . ARG A 1 89 ? 15.309 4.245 -7.137 1.00 90.69 89 ARG A N 1
ATOM 695 C CA . ARG A 1 89 ? 15.937 5.195 -6.209 1.00 90.69 89 ARG A CA 1
ATOM 696 C C . ARG A 1 89 ? 17.362 4.812 -5.838 1.00 90.69 89 ARG A C 1
ATOM 698 O O . ARG A 1 89 ? 18.216 5.685 -5.825 1.00 90.69 89 ARG A O 1
ATOM 705 N N . TYR A 1 90 ? 17.623 3.553 -5.490 1.00 89.00 90 TYR A N 1
ATOM 706 C CA . TYR A 1 90 ? 18.937 3.178 -4.953 1.00 89.00 90 TYR A CA 1
ATOM 707 C C . TYR A 1 90 ? 19.906 2.705 -6.034 1.00 89.00 90 TYR A C 1
ATOM 709 O O . TYR A 1 90 ? 21.081 3.046 -5.965 1.00 89.00 90 TYR A O 1
ATOM 717 N N . LYS A 1 91 ? 19.441 1.955 -7.043 1.00 87.56 91 LYS A N 1
ATOM 718 C CA . LYS A 1 91 ? 20.333 1.462 -8.107 1.00 87.56 91 LYS A CA 1
ATOM 719 C C . LYS A 1 91 ? 20.529 2.477 -9.234 1.00 87.56 91 LYS A C 1
ATOM 721 O O . LYS A 1 91 ? 21.658 2.676 -9.670 1.00 87.56 91 LYS A O 1
ATOM 726 N N . TYR A 1 92 ? 19.463 3.127 -9.699 1.00 88.75 92 TYR A N 1
ATOM 727 C CA . TYR A 1 92 ? 19.544 4.105 -10.794 1.00 88.75 92 TYR A CA 1
ATOM 728 C C . TYR A 1 92 ? 19.616 5.563 -10.343 1.00 88.75 92 TYR A C 1
ATOM 730 O O . TYR A 1 92 ? 19.838 6.438 -11.176 1.00 88.75 92 TYR A O 1
ATOM 738 N N . ASN A 1 93 ? 19.435 5.831 -9.047 1.00 91.75 93 ASN A N 1
ATOM 739 C CA . ASN A 1 93 ? 19.423 7.182 -8.483 1.00 91.75 93 ASN A CA 1
ATOM 740 C C . ASN A 1 93 ? 18.429 8.133 -9.179 1.00 91.75 93 ASN A C 1
ATOM 742 O O . ASN A 1 93 ? 18.677 9.327 -9.352 1.00 91.75 93 ASN A O 1
ATOM 746 N N . TRP A 1 94 ? 17.290 7.598 -9.618 1.00 93.31 94 TRP A N 1
ATOM 747 C CA . TRP A 1 94 ? 16.246 8.378 -10.263 1.00 93.31 94 TRP A CA 1
ATOM 748 C C . TRP A 1 94 ? 15.539 9.279 -9.260 1.00 93.31 94 TRP A C 1
ATOM 750 O O . TRP A 1 94 ? 15.177 8.872 -8.152 1.00 93.31 94 TRP A O 1
ATOM 760 N N . LYS A 1 95 ? 15.249 10.504 -9.705 1.00 93.88 95 LYS A N 1
ATOM 761 C CA . LYS A 1 95 ? 14.316 11.385 -9.006 1.00 93.88 95 LYS A CA 1
ATOM 762 C C . LYS A 1 95 ? 12.904 10.782 -9.033 1.00 93.88 95 LYS A C 1
ATOM 764 O O . LYS A 1 95 ? 12.570 9.949 -9.887 1.00 93.88 95 LYS A O 1
ATOM 769 N N . LYS A 1 96 ? 12.049 11.210 -8.101 1.00 93.31 96 LYS A N 1
ATOM 770 C CA . LYS A 1 96 ? 10.667 10.707 -8.002 1.00 93.31 96 LYS A CA 1
ATOM 771 C C . LYS A 1 96 ? 9.870 10.977 -9.281 1.00 93.31 96 LYS A C 1
ATOM 773 O O . LYS A 1 96 ? 9.084 10.131 -9.688 1.00 93.31 96 LYS A O 1
ATOM 778 N N . GLU A 1 97 ? 10.120 12.111 -9.930 1.00 94.44 97 GLU A N 1
ATOM 779 C CA . GLU A 1 97 ? 9.482 12.550 -11.170 1.00 94.44 97 GLU A CA 1
ATOM 780 C C . GLU A 1 97 ? 9.841 11.608 -12.319 1.00 94.44 97 GLU A C 1
ATOM 782 O O . GLU A 1 97 ? 8.960 11.180 -13.056 1.00 94.44 97 GLU A O 1
ATOM 787 N N . ALA A 1 98 ? 11.115 11.212 -12.412 1.00 94.44 98 ALA A N 1
ATOM 788 C CA . ALA A 1 98 ? 11.586 10.263 -13.417 1.00 94.44 98 ALA A CA 1
ATOM 789 C C . ALA A 1 98 ? 10.963 8.874 -13.215 1.00 94.44 98 ALA A C 1
ATOM 791 O O . ALA A 1 98 ? 10.484 8.264 -14.165 1.00 94.44 98 ALA A O 1
ATOM 792 N N . THR A 1 99 ? 10.884 8.404 -11.963 1.00 94.06 99 THR A N 1
ATOM 793 C CA . THR A 1 99 ? 10.196 7.141 -11.637 1.00 94.06 99 THR A CA 1
ATOM 794 C C . THR A 1 99 ? 8.714 7.202 -12.008 1.00 94.06 99 THR A C 1
ATOM 796 O O . THR A 1 99 ? 8.181 6.266 -12.595 1.00 94.06 99 THR A O 1
ATOM 799 N N . PHE A 1 100 ? 8.047 8.307 -11.677 1.00 95.19 100 PHE A N 1
ATOM 800 C CA . PHE A 1 100 ? 6.628 8.511 -11.950 1.00 95.19 100 PHE A CA 1
ATOM 801 C C . PHE A 1 100 ? 6.345 8.548 -13.457 1.00 95.19 100 PHE A C 1
ATOM 803 O O . PHE A 1 100 ? 5.456 7.845 -13.929 1.00 95.19 100 PHE A O 1
ATOM 810 N N . ALA A 1 101 ? 7.135 9.318 -14.211 1.00 95.38 101 ALA A N 1
ATOM 811 C CA . ALA A 1 101 ? 7.027 9.414 -15.662 1.00 95.38 101 ALA A CA 1
ATOM 812 C C . ALA A 1 101 ? 7.247 8.054 -16.334 1.00 95.38 101 ALA A C 1
ATOM 814 O O . ALA A 1 101 ? 6.433 7.649 -17.155 1.00 95.38 101 ALA A O 1
ATOM 815 N N . TYR A 1 102 ? 8.277 7.313 -15.919 1.00 96.19 102 TYR A N 1
ATOM 816 C CA . TYR A 1 102 ? 8.580 5.996 -16.477 1.00 96.19 102 TYR A CA 1
ATOM 817 C C . TYR A 1 102 ? 7.463 4.969 -16.237 1.00 96.19 102 TYR A C 1
ATOM 819 O O . TYR A 1 102 ? 7.142 4.162 -17.112 1.00 96.19 102 TYR A O 1
ATOM 827 N N . ILE A 1 103 ? 6.846 4.990 -15.050 1.00 95.56 103 ILE A N 1
ATOM 828 C CA . ILE A 1 103 ? 5.703 4.119 -14.758 1.00 95.56 103 ILE A CA 1
ATOM 829 C C . ILE A 1 103 ? 4.517 4.484 -15.655 1.00 95.56 103 ILE A C 1
ATOM 831 O O . ILE A 1 103 ? 3.913 3.580 -16.220 1.00 95.56 103 ILE A O 1
ATOM 835 N N . LEU A 1 104 ? 4.208 5.773 -15.836 1.00 95.62 104 LEU A N 1
ATOM 836 C CA . LEU A 1 104 ? 3.128 6.199 -16.736 1.00 95.62 104 LEU A CA 1
ATOM 837 C C . LEU A 1 104 ? 3.420 5.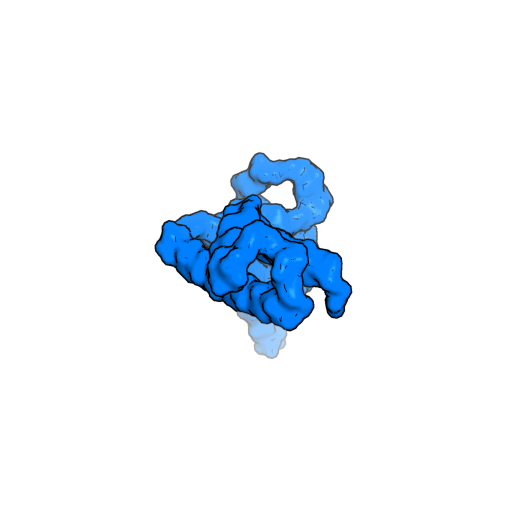898 -18.209 1.00 95.62 104 LEU A C 1
ATOM 839 O O . LEU A 1 104 ? 2.501 5.600 -18.958 1.00 95.62 104 LEU A O 1
ATOM 843 N N . GLU A 1 105 ? 4.680 5.950 -18.629 1.00 95.31 105 GLU A N 1
ATOM 844 C CA . GLU A 1 105 ? 5.089 5.540 -19.975 1.00 95.31 105 GLU A CA 1
ATOM 845 C C . GLU A 1 105 ? 4.894 4.031 -20.184 1.00 95.31 105 GLU A C 1
ATOM 847 O O . GLU A 1 105 ? 4.508 3.578 -21.259 1.00 95.31 105 GLU A O 1
ATOM 852 N N . THR A 1 106 ? 5.138 3.237 -19.141 1.00 94.00 106 THR A N 1
ATOM 853 C CA . THR A 1 106 ? 4.985 1.779 -19.193 1.00 94.00 106 THR A CA 1
ATOM 854 C C . THR A 1 106 ? 3.524 1.339 -19.056 1.00 94.00 106 THR A C 1
ATOM 856 O O . THR A 1 106 ? 3.126 0.355 -19.675 1.00 94.00 106 THR A O 1
ATOM 859 N N . CYS A 1 107 ? 2.734 2.068 -18.268 1.00 93.44 107 CYS A N 1
ATOM 860 C CA . CYS A 1 107 ? 1.331 1.806 -17.954 1.00 93.44 107 CYS A CA 1
ATOM 861 C C . CYS A 1 107 ? 0.499 3.081 -18.213 1.00 93.44 107 CYS A C 1
ATOM 863 O O . CYS A 1 107 ? 0.122 3.769 -17.257 1.00 93.44 107 CYS A O 1
ATOM 865 N N . PRO A 1 108 ? 0.219 3.427 -19.484 1.00 92.75 108 PRO A N 1
ATOM 866 C CA . PRO A 1 108 ? -0.441 4.686 -19.843 1.00 92.75 108 PRO A CA 1
ATOM 867 C C . PRO A 1 108 ? -1.868 4.795 -19.300 1.00 92.75 108 PRO A C 1
ATOM 869 O O . PRO A 1 108 ? -2.307 5.896 -18.967 1.00 92.75 108 PRO A O 1
ATOM 872 N N . ASP A 1 109 ? -2.553 3.664 -19.117 1.00 90.75 109 ASP A N 1
ATOM 873 C CA . ASP A 1 109 ? -3.919 3.605 -18.584 1.00 90.75 109 ASP A CA 1
ATOM 874 C C . ASP A 1 109 ? -4.024 4.180 -17.164 1.00 90.75 109 ASP A C 1
ATOM 876 O O . ASP A 1 109 ? -5.057 4.722 -16.782 1.00 90.75 109 ASP A O 1
ATOM 880 N N . LEU A 1 110 ? -2.933 4.169 -16.389 1.00 91.31 110 LEU A N 1
ATOM 881 C CA . LEU A 1 110 ? -2.914 4.769 -15.052 1.00 91.31 110 LEU A CA 1
ATOM 882 C C . LEU A 1 110 ? -3.061 6.295 -15.096 1.00 91.31 110 LEU A C 1
ATOM 884 O O . LEU A 1 110 ? -3.440 6.907 -14.098 1.00 91.31 110 LEU A O 1
ATOM 888 N N . ARG A 1 111 ? -2.765 6.932 -16.237 1.00 91.12 111 ARG A N 1
ATOM 889 C CA . ARG A 1 111 ? -2.842 8.388 -16.383 1.00 91.12 111 ARG A CA 1
ATOM 890 C C . ARG A 1 111 ? -4.279 8.898 -16.313 1.00 91.12 111 ARG A C 1
ATOM 892 O O . ARG A 1 111 ? -4.485 9.961 -15.736 1.00 91.12 111 ARG A O 1
ATOM 899 N N . SER A 1 112 ? -5.253 8.169 -16.865 1.00 90.94 112 SER A N 1
ATOM 900 C CA . SER A 1 112 ? -6.671 8.564 -16.802 1.00 90.94 112 SER A CA 1
ATOM 901 C C . SER A 1 112 ? -7.255 8.445 -15.393 1.00 90.94 112 SER A C 1
ATOM 903 O O . SER A 1 112 ? -8.249 9.093 -15.082 1.00 90.94 112 SER A O 1
ATOM 905 N N . MET A 1 113 ? -6.613 7.656 -14.529 1.00 89.69 113 MET A N 1
ATOM 906 C CA . MET A 1 113 ? -7.026 7.427 -13.144 1.00 89.69 113 MET A CA 1
ATOM 907 C C . MET A 1 113 ? -6.441 8.456 -12.163 1.00 89.69 113 MET A C 1
ATOM 909 O O . MET A 1 113 ? -6.685 8.365 -10.962 1.00 89.69 113 MET A O 1
ATOM 913 N N . LEU A 1 114 ? -5.649 9.415 -12.653 1.00 91.38 114 LEU A N 1
ATOM 914 C CA . LEU A 1 114 ? -4.960 10.419 -11.846 1.00 91.38 114 LEU A CA 1
ATOM 915 C C . LEU A 1 114 ? -5.472 11.826 -12.139 1.00 91.38 114 LEU A C 1
ATOM 917 O O . LEU A 1 114 ? -5.717 12.213 -13.280 1.00 91.38 114 LEU A O 1
ATOM 921 N N . THR A 1 115 ? -5.524 12.649 -11.100 1.00 92.69 115 THR A N 1
ATOM 922 C CA . THR A 1 115 ? -5.793 14.080 -11.239 1.00 92.69 115 THR A CA 1
ATOM 923 C C . THR A 1 115 ? -4.566 14.829 -11.769 1.00 92.69 115 THR A C 1
ATOM 925 O O . THR A 1 115 ? -3.411 14.479 -11.505 1.00 92.69 115 THR A O 1
ATOM 928 N N . ASN A 1 116 ? -4.796 15.963 -12.439 1.00 90.31 116 ASN A N 1
ATOM 929 C CA . ASN A 1 116 ? -3.718 16.854 -12.892 1.00 90.31 116 ASN A CA 1
ATOM 930 C C . ASN A 1 116 ? -2.794 17.303 -11.747 1.00 90.31 116 ASN A C 1
ATOM 932 O O . ASN A 1 116 ? -1.594 17.500 -11.948 1.00 90.31 116 ASN A O 1
ATOM 936 N N . PHE A 1 117 ? -3.338 17.457 -10.538 1.00 92.31 117 PHE A N 1
ATOM 937 C CA . PHE A 1 117 ? -2.560 17.798 -9.351 1.00 92.31 117 PHE A CA 1
ATOM 938 C C . PHE A 1 117 ? -1.603 16.668 -8.942 1.00 92.31 117 PHE A C 1
ATOM 940 O O . PHE A 1 117 ? -0.428 16.922 -8.664 1.00 92.31 117 PHE A O 1
ATOM 947 N N . GLU A 1 118 ? -2.076 15.421 -8.938 1.00 88.69 118 GLU A N 1
ATOM 948 C CA . GLU A 1 118 ? -1.262 14.243 -8.616 1.00 88.69 118 GLU A CA 1
ATOM 949 C C . GLU A 1 118 ? -0.136 14.024 -9.624 1.00 88.69 118 GLU A C 1
ATOM 951 O O . GLU A 1 118 ? 0.989 13.720 -9.215 1.00 88.69 118 GLU A O 1
ATOM 956 N N . ILE A 1 119 ? -0.417 14.257 -10.910 1.00 89.19 119 ILE A N 1
ATOM 957 C CA . ILE A 1 119 ? 0.570 14.193 -11.992 1.00 89.19 119 ILE A CA 1
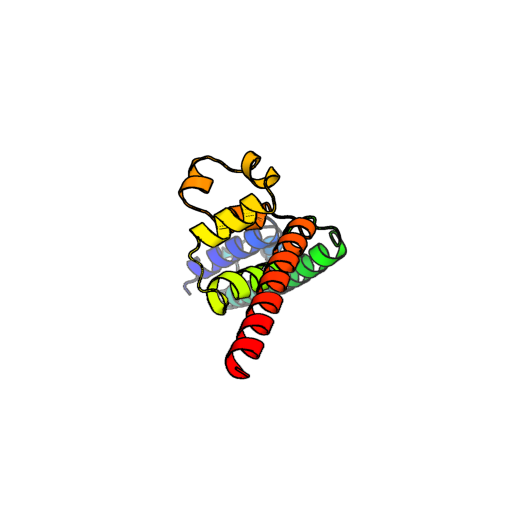ATOM 958 C C . ILE A 1 119 ? 1.632 15.283 -11.805 1.00 89.19 119 ILE A C 1
ATOM 960 O O . ILE A 1 119 ? 2.822 14.972 -11.732 1.00 89.19 119 ILE A O 1
ATOM 964 N N . LYS A 1 120 ? 1.222 16.552 -11.639 1.00 90.44 120 LYS A N 1
ATOM 965 C CA . LYS A 1 120 ? 2.146 17.691 -11.461 1.00 90.44 120 LYS A CA 1
ATOM 966 C C . LYS A 1 120 ? 3.048 17.548 -10.235 1.00 90.44 120 LYS A C 1
ATOM 968 O O . LYS A 1 120 ? 4.172 18.040 -10.243 1.00 90.44 120 LYS A O 1
ATOM 973 N N . LYS A 1 121 ? 2.566 16.911 -9.164 1.00 94.19 121 LYS A N 1
ATOM 974 C CA . LYS A 1 121 ? 3.343 16.681 -7.933 1.00 94.19 121 LYS A CA 1
ATOM 975 C C . LYS A 1 121 ? 4.046 15.320 -7.889 1.00 94.19 121 LYS A C 1
ATOM 977 O O . LYS A 1 121 ? 4.720 15.039 -6.894 1.00 94.19 121 LYS A O 1
ATOM 982 N N . SER A 1 122 ? 3.898 14.497 -8.930 1.00 93.19 122 SER A N 1
ATOM 983 C CA . SER A 1 122 ? 4.471 13.149 -9.046 1.00 93.19 122 SER A CA 1
ATOM 984 C C . SER A 1 122 ? 4.236 12.305 -7.789 1.00 93.19 122 SER A C 1
ATOM 986 O O . SER A 1 122 ? 5.169 11.781 -7.170 1.00 93.19 122 SER A O 1
ATOM 988 N N . LYS A 1 123 ? 2.973 12.219 -7.354 1.00 91.44 123 LYS A N 1
ATOM 989 C CA . LYS A 1 123 ? 2.586 11.509 -6.126 1.00 91.44 123 LYS A CA 1
ATOM 990 C C . LYS A 1 123 ? 2.705 9.986 -6.292 1.00 91.44 123 LYS A C 1
ATOM 992 O O . LYS A 1 123 ? 1.720 9.287 -6.502 1.00 91.44 123 LYS A O 1
ATOM 997 N N . LEU A 1 124 ? 3.919 9.457 -6.118 1.00 90.88 124 LEU A N 1
ATOM 998 C CA . LEU A 1 124 ? 4.221 8.023 -6.253 1.00 90.88 124 LEU A CA 1
ATOM 999 C C . LEU A 1 124 ? 3.369 7.115 -5.358 1.00 90.88 124 LEU A C 1
ATOM 1001 O O . LEU A 1 124 ? 3.061 6.002 -5.756 1.00 90.88 124 LEU A O 1
ATOM 1005 N N . HIS A 1 125 ? 2.980 7.559 -4.160 1.00 87.25 125 HIS A N 1
ATOM 1006 C CA . HIS A 1 125 ? 2.141 6.743 -3.277 1.00 87.25 125 HIS A CA 1
ATOM 1007 C C . HIS A 1 125 ? 0.746 6.485 -3.865 1.00 87.25 125 HIS A C 1
ATOM 1009 O O . HIS A 1 125 ? 0.257 5.370 -3.723 1.00 87.25 125 HIS A O 1
ATOM 1015 N N . VAL A 1 126 ? 0.158 7.478 -4.549 1.00 86.75 126 VAL A N 1
ATOM 1016 C CA . VAL A 1 126 ? -1.128 7.338 -5.250 1.00 86.75 126 VAL A CA 1
ATOM 1017 C C . VAL A 1 126 ? -0.955 6.427 -6.458 1.00 86.75 126 VAL A C 1
ATOM 1019 O O . VAL A 1 126 ? -1.697 5.464 -6.623 1.00 86.75 126 VAL A O 1
ATOM 1022 N N . LEU A 1 127 ? 0.090 6.660 -7.256 1.00 91.12 127 LEU A N 1
ATOM 1023 C CA . LEU A 1 127 ? 0.381 5.821 -8.417 1.00 91.12 127 LEU A CA 1
ATOM 1024 C C . LEU A 1 127 ? 0.563 4.349 -8.014 1.00 91.12 127 LEU A C 1
ATOM 1026 O O . LEU A 1 127 ? -0.046 3.465 -8.599 1.00 91.12 127 LEU A O 1
ATOM 1030 N N . PHE A 1 128 ? 1.310 4.083 -6.941 1.00 91.06 128 PHE A N 1
ATOM 1031 C CA . PHE A 1 128 ? 1.490 2.735 -6.404 1.00 91.06 128 PHE A CA 1
ATOM 1032 C C . PHE A 1 128 ? 0.204 2.092 -5.877 1.00 91.06 128 PHE A C 1
ATOM 1034 O O . PHE A 1 128 ? 0.102 0.871 -5.927 1.00 91.06 128 PHE A O 1
ATOM 1041 N N . SER A 1 129 ? -0.758 2.866 -5.368 1.00 85.81 129 SER A N 1
ATOM 1042 C CA . SER A 1 129 ? -2.063 2.316 -4.976 1.00 85.81 129 SER A CA 1
ATOM 1043 C C . SER A 1 129 ? -2.968 2.002 -6.167 1.00 85.81 129 SER A C 1
ATOM 1045 O O . SER A 1 129 ? -3.865 1.179 -6.033 1.00 85.81 129 SER A O 1
ATOM 1047 N N . LEU A 1 130 ? -2.736 2.625 -7.323 1.00 89.69 130 LEU A N 1
ATOM 1048 C CA . LEU A 1 130 ? -3.494 2.354 -8.546 1.00 89.69 130 LEU A CA 1
ATOM 1049 C C . LEU A 1 130 ? -2.912 1.182 -9.344 1.00 89.69 130 LEU A C 1
ATOM 1051 O O . LEU A 1 130 ? -3.635 0.521 -10.080 1.00 89.69 130 LEU A O 1
ATOM 1055 N N . MET A 1 131 ? -1.614 0.912 -9.191 1.00 91.62 131 MET A N 1
ATOM 1056 C CA . MET A 1 131 ? -0.938 -0.158 -9.918 1.00 91.62 131 MET A CA 1
ATOM 1057 C C . MET A 1 131 ? -1.445 -1.538 -9.521 1.00 91.62 131 MET A C 1
ATOM 1059 O O . MET A 1 131 ? -1.465 -1.904 -8.337 1.00 91.62 131 MET A O 1
ATOM 1063 N N . SER A 1 132 ? -1.729 -2.346 -10.538 1.00 90.25 132 SER A N 1
ATOM 1064 C CA . SER A 1 132 ? -1.966 -3.760 -10.335 1.00 90.25 132 SER A CA 1
ATOM 1065 C C . SER A 1 132 ? -0.663 -4.553 -10.125 1.00 90.25 132 SER A C 1
ATOM 1067 O O . SER A 1 132 ? 0.435 -4.071 -10.414 1.00 90.25 132 SER A O 1
ATOM 1069 N N . LYS A 1 133 ? -0.752 -5.808 -9.663 1.00 88.75 133 LYS A N 1
ATOM 1070 C CA . LYS A 1 133 ? 0.373 -6.760 -9.639 1.00 88.75 133 LYS A CA 1
ATOM 1071 C C . LYS A 1 133 ? 0.973 -6.915 -11.035 1.00 88.75 133 LYS A C 1
ATOM 1073 O O . LYS A 1 133 ? 2.193 -6.912 -11.173 1.00 88.75 133 LYS A O 1
ATOM 1078 N N . ARG A 1 134 ? 0.117 -6.997 -12.060 1.00 88.81 134 ARG A N 1
ATOM 1079 C CA . ARG A 1 134 ? 0.521 -7.133 -13.465 1.00 88.81 134 ARG A CA 1
ATOM 1080 C C . ARG A 1 134 ? 1.277 -5.898 -13.953 1.00 88.81 134 ARG A C 1
ATOM 1082 O O . ARG A 1 134 ? 2.320 -6.050 -14.585 1.00 88.81 134 ARG A O 1
ATOM 1089 N N . ASP A 1 135 ? 0.792 -4.704 -13.621 1.00 92.56 135 ASP A N 1
ATOM 1090 C CA . ASP A 1 135 ? 1.473 -3.444 -13.948 1.00 92.56 135 ASP A CA 1
ATOM 1091 C C . ASP A 1 135 ? 2.847 -3.385 -13.285 1.00 92.56 135 ASP A C 1
ATOM 1093 O O . ASP A 1 135 ? 3.854 -3.098 -13.932 1.00 92.56 135 ASP A O 1
ATOM 1097 N N . ALA A 1 136 ? 2.908 -3.725 -11.997 1.00 93.19 136 ALA A N 1
ATOM 1098 C CA . ALA A 1 136 ? 4.153 -3.741 -11.246 1.00 93.19 136 ALA A CA 1
ATOM 1099 C C . ALA A 1 136 ? 5.167 -4.735 -11.825 1.00 93.19 136 ALA A C 1
ATOM 1101 O O . ALA A 1 136 ? 6.331 -4.376 -12.007 1.00 93.19 136 ALA A O 1
ATOM 1102 N N . ASP A 1 137 ? 4.738 -5.950 -12.172 1.00 92.50 137 ASP A N 1
ATOM 1103 C CA . ASP A 1 137 ? 5.601 -6.946 -12.810 1.00 92.50 137 ASP A CA 1
ATOM 1104 C C . ASP A 1 137 ? 6.076 -6.501 -14.193 1.00 92.50 137 ASP A C 1
ATOM 1106 O O . ASP A 1 137 ? 7.230 -6.738 -14.551 1.00 92.50 137 ASP A O 1
ATOM 1110 N N . MET A 1 138 ? 5.225 -5.832 -14.973 1.00 94.19 138 MET A N 1
ATOM 1111 C CA . MET A 1 138 ? 5.600 -5.292 -16.278 1.00 94.19 138 MET A CA 1
ATOM 1112 C C . MET A 1 138 ? 6.688 -4.220 -16.149 1.00 94.19 138 MET A C 1
ATOM 1114 O O . MET A 1 138 ? 7.709 -4.293 -16.840 1.00 94.19 138 MET A O 1
ATOM 1118 N N . VAL A 1 139 ? 6.514 -3.267 -15.229 1.00 95.81 139 VAL A N 1
ATOM 1119 C CA . VAL A 1 139 ? 7.517 -2.230 -14.947 1.00 95.81 139 VAL A CA 1
ATOM 1120 C C . VAL A 1 139 ? 8.818 -2.864 -14.452 1.00 95.81 139 VAL A C 1
ATOM 1122 O O . VAL A 1 139 ? 9.889 -2.544 -14.971 1.00 95.81 139 VAL A O 1
ATOM 1125 N N . LEU A 1 140 ? 8.745 -3.798 -13.499 1.00 95.12 140 LEU A N 1
ATOM 1126 C CA . LEU A 1 140 ? 9.918 -4.488 -12.957 1.00 95.12 140 LEU A CA 1
ATOM 1127 C C . LEU A 1 140 ? 10.676 -5.264 -14.035 1.00 95.12 140 LEU A C 1
ATOM 1129 O O . LEU A 1 140 ? 11.891 -5.115 -14.134 1.00 95.12 140 LEU A O 1
ATOM 1133 N N . LYS A 1 141 ? 9.984 -6.023 -14.894 1.00 94.88 141 LYS A N 1
ATOM 1134 C CA . LYS A 1 141 ? 10.611 -6.745 -16.013 1.00 94.88 141 LYS A CA 1
ATOM 1135 C C . LYS A 1 141 ? 11.374 -5.801 -16.940 1.00 94.88 141 LYS A C 1
ATOM 1137 O O . LYS A 1 141 ? 12.497 -6.120 -17.330 1.00 94.88 141 LYS A O 1
ATOM 1142 N N . ARG A 1 142 ? 10.807 -4.633 -17.267 1.00 94.38 142 ARG A N 1
ATOM 1143 C CA . ARG A 1 142 ? 11.495 -3.635 -18.101 1.00 94.38 142 ARG A CA 1
ATOM 1144 C C . ARG A 1 142 ? 12.711 -3.035 -17.396 1.00 94.38 142 ARG A C 1
ATOM 1146 O O . ARG A 1 142 ? 13.769 -2.946 -18.013 1.00 94.38 142 ARG A O 1
ATOM 1153 N N . LEU A 1 143 ? 12.598 -2.685 -16.113 1.00 92.38 143 LEU A N 1
ATOM 1154 C CA . LEU A 1 143 ? 13.732 -2.171 -15.334 1.00 92.38 143 LEU A CA 1
ATOM 1155 C C . LEU A 1 143 ? 14.859 -3.211 -15.247 1.00 92.38 143 LEU A C 1
ATOM 1157 O O . LEU A 1 143 ? 15.999 -2.901 -15.569 1.00 92.38 143 LEU A O 1
ATOM 1161 N N . THR A 1 144 ? 14.552 -4.470 -14.935 1.00 89.00 144 THR A N 1
ATOM 1162 C CA . THR A 1 144 ? 15.552 -5.551 -14.909 1.00 89.00 144 THR A CA 1
ATOM 1163 C C . THR A 1 144 ? 16.174 -5.810 -16.288 1.00 89.00 144 THR A C 1
ATOM 1165 O O . THR A 1 144 ? 17.356 -6.131 -16.389 1.00 89.00 144 THR A O 1
ATOM 1168 N N . ALA A 1 145 ? 15.431 -5.639 -17.385 1.00 89.62 145 ALA A N 1
ATOM 1169 C CA . ALA A 1 145 ? 16.011 -5.728 -18.727 1.00 89.62 145 ALA A CA 1
ATOM 1170 C C . ALA A 1 145 ? 17.011 -4.589 -19.008 1.00 89.62 145 ALA A C 1
ATOM 1172 O O . ALA A 1 145 ? 18.069 -4.832 -19.595 1.00 89.62 145 ALA A O 1
ATOM 1173 N N . ILE A 1 146 ? 16.710 -3.363 -18.562 1.00 87.50 146 ILE A N 1
ATOM 1174 C CA . ILE A 1 146 ? 17.635 -2.219 -18.627 1.00 87.50 146 ILE A CA 1
ATOM 1175 C C . ILE A 1 146 ? 18.885 -2.502 -17.787 1.00 87.50 146 ILE A C 1
ATOM 1177 O O . ILE A 1 146 ? 20.001 -2.269 -18.246 1.00 87.50 146 ILE A O 1
ATOM 1181 N N . GLU A 1 147 ? 18.708 -3.057 -16.589 1.00 84.94 147 GLU A N 1
ATOM 1182 C CA . GLU A 1 147 ? 19.787 -3.478 -15.691 1.00 84.94 147 GLU A CA 1
ATOM 1183 C C . GLU A 1 147 ? 20.771 -4.423 -16.384 1.00 84.94 147 GLU A C 1
ATOM 1185 O O . GLU A 1 147 ? 21.950 -4.097 -16.511 1.00 84.94 147 GLU A O 1
ATOM 1190 N N . ARG A 1 148 ? 20.265 -5.540 -16.923 1.00 86.38 148 ARG A N 1
ATOM 1191 C CA . ARG A 1 148 ? 21.075 -6.548 -17.621 1.00 86.38 148 ARG A CA 1
ATOM 1192 C C . ARG A 1 148 ? 21.815 -5.959 -18.818 1.00 86.38 148 ARG A C 1
ATOM 11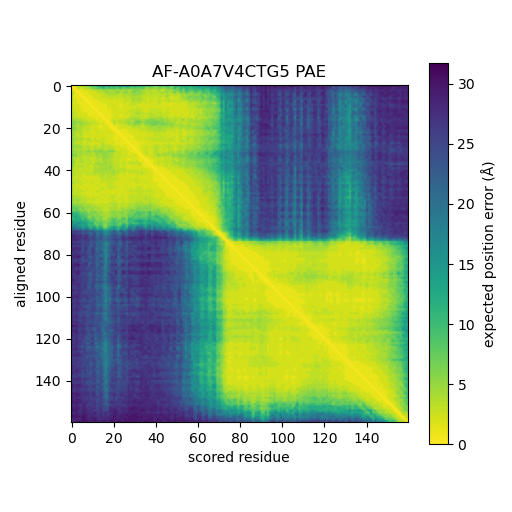94 O O . ARG A 1 148 ? 22.966 -6.302 -19.071 1.00 86.38 148 ARG A O 1
ATOM 1201 N N . ARG A 1 149 ? 21.170 -5.052 -19.562 1.00 85.62 149 ARG A N 1
ATOM 1202 C CA . ARG A 1 149 ? 21.793 -4.367 -20.704 1.00 85.62 149 ARG A CA 1
ATOM 1203 C C . ARG A 1 149 ? 22.934 -3.451 -20.262 1.00 85.62 149 ARG A C 1
ATOM 1205 O O . ARG A 1 149 ? 23.969 -3.420 -20.922 1.00 85.62 149 ARG A O 1
ATOM 1212 N N . ASN A 1 150 ? 22.757 -2.718 -19.167 1.00 83.81 150 ASN A N 1
ATOM 1213 C CA . ASN A 1 150 ? 23.779 -1.818 -18.638 1.00 83.81 150 ASN A CA 1
ATOM 1214 C C . ASN A 1 150 ? 24.966 -2.588 -18.050 1.00 83.81 150 ASN A C 1
ATOM 1216 O O . ASN A 1 150 ? 26.107 -2.181 -18.245 1.00 83.81 150 ASN A O 1
ATOM 1220 N N . GLU A 1 151 ? 24.711 -3.712 -17.383 1.00 84.06 151 GLU A N 1
ATOM 1221 C CA . GLU A 1 151 ? 25.755 -4.597 -16.860 1.00 84.06 151 GLU A CA 1
ATOM 1222 C C . GLU A 1 151 ? 26.579 -5.219 -17.994 1.00 84.06 151 GLU A C 1
ATOM 1224 O O . GLU A 1 151 ? 27.803 -5.126 -17.964 1.00 84.06 151 GLU A O 1
ATOM 1229 N N . LYS A 1 152 ? 25.929 -5.718 -19.056 1.00 82.38 152 LYS A N 1
ATOM 1230 C CA . LYS A 1 152 ? 26.623 -6.241 -20.246 1.00 82.38 152 LYS A CA 1
ATOM 1231 C C . LYS A 1 152 ? 27.484 -5.185 -20.950 1.00 82.38 152 LYS A C 1
ATOM 1233 O O . LYS A 1 152 ? 28.557 -5.497 -21.445 1.00 82.38 152 LYS A O 1
ATOM 1238 N N . LYS A 1 153 ? 27.033 -3.928 -21.012 1.00 77.81 153 LYS A N 1
ATOM 1239 C CA . LYS A 1 153 ? 27.849 -2.839 -21.577 1.00 77.81 153 LYS A CA 1
ATOM 1240 C C . LYS A 1 153 ? 29.082 -2.547 -20.722 1.00 77.81 153 LYS A C 1
ATOM 1242 O O . LYS A 1 153 ? 30.155 -2.348 -21.271 1.00 77.81 153 LYS A O 1
ATOM 1247 N N . ARG A 1 154 ? 28.935 -2.548 -19.394 1.00 77.12 154 ARG A N 1
ATOM 1248 C CA . ARG A 1 154 ? 30.050 -2.308 -18.467 1.00 77.12 154 ARG A CA 1
ATOM 1249 C C . ARG A 1 154 ? 31.100 -3.415 -18.505 1.00 77.12 154 ARG A C 1
ATOM 1251 O O . ARG A 1 154 ? 32.273 -3.092 -18.416 1.00 77.12 154 ARG A O 1
ATOM 1258 N N . SER A 1 155 ? 30.704 -4.682 -18.650 1.00 72.75 155 SER A N 1
ATOM 1259 C CA . SER A 1 155 ? 31.673 -5.781 -18.764 1.00 72.75 155 SER A CA 1
ATOM 1260 C C . SER A 1 155 ? 32.510 -5.665 -20.039 1.00 72.75 155 SER A C 1
ATOM 1262 O O . SER A 1 155 ? 33.725 -5.763 -19.970 1.00 72.75 155 SER A O 1
ATOM 1264 N N . ILE A 1 156 ? 31.878 -5.340 -21.172 1.00 70.44 156 ILE A N 1
ATOM 1265 C CA . ILE A 1 156 ? 32.572 -5.149 -22.456 1.00 70.44 156 ILE A CA 1
ATOM 1266 C C . ILE A 1 156 ? 33.539 -3.954 -22.398 1.00 70.44 156 ILE A C 1
ATOM 1268 O O . ILE A 1 156 ? 34.633 -4.031 -22.935 1.00 70.44 156 ILE A O 1
ATOM 1272 N N . SER A 1 157 ? 33.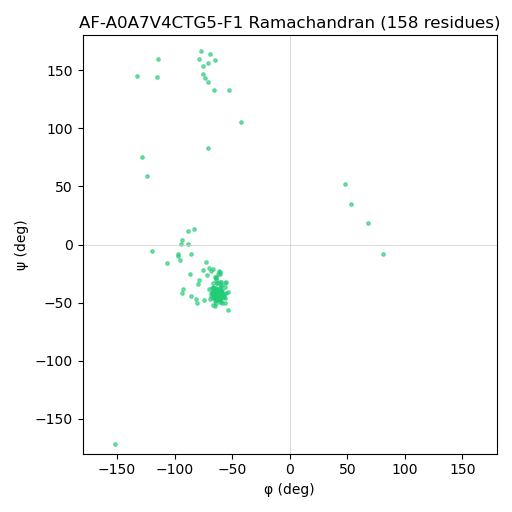163 -2.858 -21.731 1.00 63.97 157 SER A N 1
ATOM 1273 C CA . SER A 1 157 ? 34.041 -1.687 -21.566 1.00 63.97 157 SER A CA 1
ATOM 1274 C C . SER A 1 157 ? 35.198 -1.884 -20.583 1.00 63.97 157 SER A C 1
ATOM 1276 O O . SER A 1 157 ? 36.088 -1.050 -20.567 1.00 63.97 157 SER A O 1
ATOM 1278 N N . ASN A 1 158 ? 35.171 -2.924 -19.746 1.00 60.19 158 ASN A N 1
ATOM 1279 C CA . ASN A 1 158 ? 36.264 -3.237 -18.821 1.00 60.19 158 ASN A CA 1
ATOM 1280 C C . ASN A 1 158 ? 37.246 -4.276 -19.395 1.00 60.19 158 ASN A C 1
ATOM 1282 O O . ASN A 1 158 ? 38.310 -4.479 -18.819 1.00 60.19 158 ASN A O 1
ATOM 1286 N N . GLU A 1 159 ? 36.870 -4.958 -20.480 1.00 54.97 159 GLU A N 1
ATOM 1287 C CA . GLU A 1 159 ? 37.706 -5.928 -21.204 1.00 54.97 159 GLU A CA 1
ATOM 1288 C C . GLU A 1 159 ? 38.399 -5.313 -22.437 1.00 54.97 159 GLU A C 1
ATOM 1290 O O . GLU A 1 159 ? 39.261 -5.960 -23.031 1.00 54.97 159 GLU A O 1
ATOM 1295 N N . ALA A 1 160 ? 38.021 -4.087 -22.815 1.00 51.22 160 ALA A N 1
ATOM 1296 C CA . ALA A 1 160 ? 38.600 -3.295 -23.903 1.00 51.22 160 ALA A CA 1
ATOM 1297 C C . ALA A 1 160 ? 39.513 -2.193 -23.351 1.00 51.22 160 ALA A C 1
ATOM 1299 O O . ALA A 1 160 ? 40.546 -1.922 -24.000 1.00 51.22 160 ALA A O 1
#

Radius of gyration: 24.39 Å; Cα contacts (8 Å, |Δi|>4): 112; chains: 1; bounding box: 59×34×63 Å

Sequence (160 aa):
MTRKQINSALHVVSIKMCGDDTALRGMLSKYGVQSTLQLTDEQAAKCLLELEDIYRKTLSTNKKVSEIIDPDSKQMTRRQRAMLIKLTRYKYNWKKEATFAYILETCPDLRSMLTNFEIKKSKLHVLFSLMSKRDADMVLKRLTAIERRNEKKRSISNEA

pLDDT: mean 85.81, std 10.22, range [49.47, 96.19]

Nearest PDB structures (foldseek):
  8czg-assembly2_B  TM=1.639E-01  e=7.555E+00  Homo sapiens

Secondary structure (DSSP, 8-state):
--HHHHHHHHHHHHHHHHSSSHHHHHHHHHTT-SSGGGS-HHHHHHHHHHHHHHHHHHHHHHHHHHHHH-TT--BPPHHHHHHHHIIIIIIS---HHHHHHHHHHH-GGGGTTS-HHHHHTT-HHHHHHH-BHHHHHHHHHHHHHHHHHHHHHHHHHHH-

Mean predicted aligned error: 13.6 Å